Protein AF-A0AAP9HDN8-F1 (afdb_monomer_lite)

InterPro domains:
  IPR001387 Cro/C1-type, helix-turn-helix domain [PF01381] (7-43)
  IPR001387 Cro/C1-type, helix-turn-helix domain [PS50943] (6-62)
  IPR001387 Cro/C1-type, helix-turn-helix domain [cd00093] (4-53)
  IPR010982 Lambda repressor-like, DNA-binding domain superfamily [G3DSA:1.10.260.40] (1-57)
  IPR010982 Lambda repressor-like, DNA-binding domain superfamily [SSF47413] (3-55)

Structure (mmCIF, N/CA/C/O backbone):
data_AF-A0AAP9HDN8-F1
#
_entry.id   AF-A0AAP9HDN8-F1
#
loop_
_atom_site.group_PDB
_atom_site.id
_atom_site.type_symbol
_atom_site.label_atom_id
_atom_site.label_alt_id
_atom_site.label_comp_id
_atom_site.label_asym_id
_atom_site.label_entity_id
_atom_site.label_seq_id
_atom_site.pdbx_PDB_ins_code
_atom_site.Cartn_x
_atom_site.Cartn_y
_atom_site.Cartn_z
_atom_site.occupancy
_atom_site.B_iso_or_equiv
_atom_site.auth_seq_id
_atom_site.auth_comp_id
_atom_site.auth_asym_id
_atom_site.auth_atom_id
_atom_site.pdbx_PDB_model_num
ATOM 1 N N . MET A 1 1 ? 13.818 9.094 7.759 1.00 50.31 1 MET A N 1
ATOM 2 C CA . MET A 1 1 ? 12.875 8.782 6.655 1.00 50.31 1 MET A CA 1
ATOM 3 C C . MET A 1 1 ? 11.618 8.141 7.240 1.00 50.31 1 MET A C 1
ATOM 5 O O . MET A 1 1 ? 11.747 7.115 7.892 1.00 50.31 1 MET A O 1
ATOM 9 N N . LYS A 1 2 ? 10.421 8.723 7.042 1.00 64.81 2 LYS A N 1
ATOM 10 C CA . LYS A 1 2 ? 9.139 8.127 7.486 1.00 64.81 2 LYS A CA 1
ATOM 11 C C . LYS A 1 2 ? 8.910 6.826 6.702 1.00 64.81 2 LYS A C 1
ATOM 13 O O . LYS A 1 2 ? 8.735 6.889 5.480 1.00 64.81 2 LYS A O 1
ATOM 18 N N . ILE A 1 3 ? 8.956 5.678 7.383 1.00 70.75 3 ILE A N 1
ATOM 19 C CA . ILE A 1 3 ? 8.730 4.346 6.796 1.00 70.75 3 ILE A CA 1
ATOM 20 C C . ILE A 1 3 ? 7.357 4.324 6.105 1.00 70.75 3 ILE A C 1
ATOM 22 O O . ILE A 1 3 ? 6.398 4.931 6.580 1.00 70.75 3 ILE A O 1
ATOM 26 N N . ASN A 1 4 ? 7.274 3.686 4.937 1.00 88.19 4 ASN A N 1
ATOM 27 C CA . ASN A 1 4 ? 6.004 3.454 4.255 1.00 88.19 4 ASN A CA 1
ATOM 28 C C . ASN A 1 4 ? 5.231 2.349 4.999 1.00 88.19 4 ASN A C 1
ATOM 30 O O . ASN A 1 4 ? 5.754 1.246 5.151 1.00 88.19 4 ASN A O 1
ATOM 34 N N . LYS A 1 5 ? 3.997 2.613 5.445 1.00 94.81 5 LYS A N 1
ATOM 35 C CA . LYS A 1 5 ? 3.203 1.633 6.201 1.00 94.81 5 LYS A CA 1
ATOM 36 C C . LYS A 1 5 ? 2.874 0.383 5.380 1.00 94.81 5 LYS A C 1
ATOM 38 O O . LYS A 1 5 ? 2.941 -0.715 5.918 1.00 94.81 5 LYS A O 1
ATOM 43 N N . VAL A 1 6 ? 2.668 0.518 4.065 1.00 96.69 6 VAL A N 1
ATOM 44 C CA . VAL A 1 6 ? 2.534 -0.624 3.136 1.00 96.69 6 VAL A CA 1
ATOM 45 C C . VAL A 1 6 ? 3.770 -1.523 3.192 1.00 96.69 6 VAL A C 1
ATOM 47 O O . VAL A 1 6 ? 3.648 -2.743 3.276 1.00 96.69 6 VAL A O 1
ATOM 50 N N . GLN A 1 7 ? 4.965 -0.926 3.198 1.00 96.56 7 GLN A N 1
ATOM 51 C CA . GLN A 1 7 ? 6.218 -1.675 3.297 1.00 96.56 7 GLN A CA 1
ATOM 52 C C . GLN A 1 7 ? 6.347 -2.364 4.659 1.00 96.56 7 GLN A C 1
ATOM 54 O O . GLN A 1 7 ? 6.737 -3.530 4.708 1.00 96.56 7 GLN A O 1
ATOM 59 N N . ALA A 1 8 ? 6.005 -1.665 5.745 1.00 95.56 8 ALA A N 1
ATOM 60 C CA . ALA A 1 8 ? 6.011 -2.238 7.087 1.00 95.56 8 ALA A CA 1
ATOM 61 C C . ALA A 1 8 ? 5.071 -3.449 7.163 1.00 95.56 8 ALA A C 1
ATOM 63 O O . ALA A 1 8 ? 5.496 -4.527 7.559 1.00 95.56 8 ALA A O 1
ATOM 64 N N . TYR A 1 9 ? 3.838 -3.315 6.675 1.00 97.19 9 TYR A N 1
ATOM 65 C CA . TYR A 1 9 ? 2.842 -4.388 6.685 1.00 97.19 9 TYR A CA 1
ATOM 66 C C . TYR A 1 9 ? 3.265 -5.575 5.834 1.00 97.19 9 TYR A C 1
ATOM 68 O O . TYR A 1 9 ? 3.194 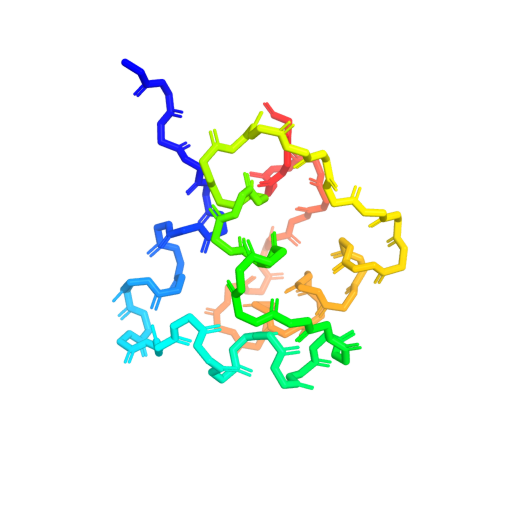-6.717 6.287 1.00 97.19 9 TYR A O 1
ATOM 76 N N . ARG A 1 10 ? 3.799 -5.322 4.636 1.00 97.25 10 ARG A N 1
ATOM 77 C CA . ARG A 1 10 ? 4.370 -6.372 3.793 1.00 97.25 10 ARG A CA 1
ATOM 78 C C . ARG A 1 10 ? 5.465 -7.148 4.535 1.00 97.25 10 ARG A C 1
ATOM 80 O O . ARG A 1 10 ? 5.487 -8.375 4.471 1.00 97.25 10 ARG A O 1
ATOM 87 N N . GLN A 1 11 ? 6.374 -6.453 5.219 1.00 97.12 11 GLN A N 1
ATOM 88 C CA . GLN A 1 11 ? 7.463 -7.080 5.973 1.00 97.12 11 GLN A CA 1
ATOM 89 C C . GLN A 1 11 ? 6.951 -7.860 7.191 1.00 97.12 11 GLN A C 1
ATOM 91 O O . GLN A 1 11 ? 7.381 -8.995 7.388 1.00 97.12 11 GLN A O 1
ATOM 96 N N . THR A 1 12 ? 6.001 -7.307 7.950 1.00 96.94 12 THR A N 1
ATOM 97 C CA . THR A 1 12 ? 5.342 -7.984 9.079 1.00 96.94 12 THR A CA 1
ATOM 98 C C . THR A 1 12 ? 4.689 -9.292 8.640 1.00 96.94 12 THR A C 1
ATOM 100 O O . THR A 1 12 ? 4.844 -10.312 9.304 1.00 96.94 12 THR A O 1
ATOM 103 N N . LEU A 1 13 ? 4.034 -9.291 7.478 1.00 97.81 13 LEU A N 1
ATOM 104 C CA . LEU A 1 13 ? 3.402 -10.474 6.888 1.00 97.81 13 LEU A CA 1
ATOM 105 C C . LEU A 1 13 ? 4.387 -11.381 6.123 1.00 97.81 13 LEU A C 1
ATOM 107 O O . LEU A 1 13 ? 3.968 -12.357 5.507 1.00 97.81 13 LEU A O 1
ATOM 111 N N . ARG A 1 14 ? 5.694 -11.071 6.134 1.00 97.94 14 ARG A N 1
ATOM 112 C CA . ARG A 1 14 ? 6.763 -11.807 5.426 1.00 97.94 14 ARG A CA 1
ATOM 113 C C . ARG A 1 14 ? 6.518 -11.977 3.920 1.00 97.94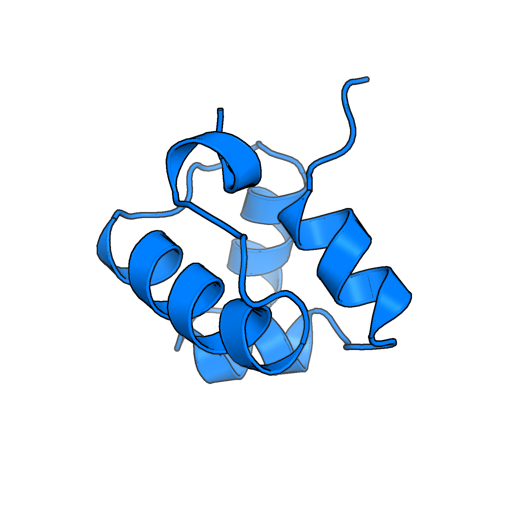 14 ARG A C 1
ATOM 115 O O . ARG A 1 14 ? 6.987 -12.932 3.301 1.00 97.94 14 ARG A O 1
ATOM 122 N N . LEU A 1 15 ? 5.827 -11.018 3.311 1.00 97.94 15 LEU A N 1
ATOM 123 C CA . LEU A 1 15 ? 5.497 -11.026 1.890 1.00 97.94 15 LEU A CA 1
ATOM 124 C C . LEU A 1 15 ? 6.661 -10.480 1.054 1.00 97.94 15 LEU A C 1
ATOM 126 O O . LEU A 1 15 ? 7.298 -9.466 1.378 1.00 97.94 15 LEU A O 1
ATOM 130 N N . LYS A 1 16 ? 6.928 -11.128 -0.079 1.00 98.19 16 LYS A N 1
ATOM 131 C CA . LYS A 1 16 ? 7.912 -10.660 -1.063 1.00 98.19 16 LYS A CA 1
ATOM 132 C C . LYS A 1 16 ? 7.326 -9.518 -1.893 1.00 98.19 16 LYS A C 1
ATOM 134 O O . LYS A 1 16 ? 6.135 -9.492 -2.186 1.00 98.19 16 LYS A O 1
ATOM 139 N N . GLN A 1 17 ? 8.184 -8.606 -2.360 1.00 98.12 17 GLN A N 1
ATOM 140 C CA . GLN A 1 17 ? 7.769 -7.534 -3.278 1.00 98.12 17 GLN A CA 1
ATOM 141 C C . GLN A 1 17 ? 7.116 -8.080 -4.558 1.00 98.12 17 GLN A C 1
ATOM 143 O O . GLN A 1 17 ? 6.169 -7.480 -5.050 1.00 98.12 17 GLN A O 1
ATOM 148 N N . ARG A 1 18 ? 7.580 -9.235 -5.063 1.00 98.56 18 ARG A N 1
ATOM 149 C CA . ARG A 1 18 ? 6.980 -9.911 -6.225 1.00 98.56 18 ARG A CA 1
ATOM 150 C C . ARG A 1 18 ? 5.514 -10.284 -5.983 1.00 98.56 18 ARG A C 1
ATOM 152 O O . ARG A 1 18 ? 4.690 -9.923 -6.799 1.00 98.56 18 ARG A O 1
ATOM 159 N N . GLN A 1 19 ? 5.175 -10.872 -4.832 1.00 98.56 19 GLN A N 1
ATOM 160 C CA . GLN A 1 19 ? 3.788 -11.257 -4.523 1.00 98.56 19 GLN A CA 1
ATOM 161 C C . GLN A 1 19 ? 2.839 -10.051 -4.520 1.00 98.56 19 GLN A C 1
ATOM 163 O O . GLN A 1 19 ? 1.728 -10.122 -5.035 1.00 98.56 19 GLN A O 1
ATOM 168 N N . MET A 1 20 ? 3.292 -8.921 -3.970 1.00 98.38 20 MET A N 1
ATOM 169 C CA . MET A 1 20 ? 2.503 -7.688 -3.974 1.00 98.38 20 MET A CA 1
ATOM 170 C C . MET A 1 20 ? 2.373 -7.098 -5.380 1.00 98.38 20 MET A C 1
ATOM 172 O O . MET A 1 20 ? 1.316 -6.586 -5.736 1.00 98.38 20 MET A O 1
ATOM 176 N N . ALA A 1 21 ? 3.438 -7.175 -6.180 1.00 98.50 21 ALA A N 1
ATOM 177 C CA . ALA A 1 21 ? 3.429 -6.724 -7.565 1.00 98.50 21 ALA A CA 1
ATOM 178 C C . ALA A 1 21 ? 2.456 -7.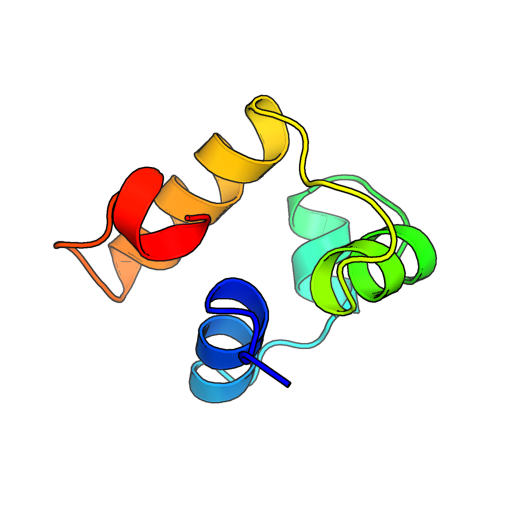557 -8.418 1.00 98.50 21 ALA A C 1
ATOM 180 O O . ALA A 1 21 ? 1.644 -6.979 -9.136 1.00 98.50 21 ALA A O 1
ATOM 181 N N . ASP A 1 22 ? 2.472 -8.882 -8.253 1.00 98.62 22 ASP A N 1
ATOM 182 C CA . ASP A 1 22 ? 1.571 -9.815 -8.933 1.00 98.62 22 ASP A CA 1
ATOM 183 C C . ASP A 1 22 ? 0.103 -9.537 -8.553 1.00 98.62 22 ASP A C 1
ATOM 185 O O . ASP A 1 22 ? -0.750 -9.410 -9.428 1.00 98.62 22 ASP A O 1
ATOM 189 N N . MET A 1 23 ? -0.193 -9.323 -7.261 1.00 98.19 23 MET A N 1
ATOM 190 C CA . MET A 1 23 ? -1.539 -8.961 -6.775 1.00 98.19 23 MET A CA 1
ATOM 191 C C . MET A 1 23 ? -2.056 -7.633 -7.361 1.00 98.19 23 MET A C 1
ATOM 193 O O . MET A 1 23 ? -3.250 -7.470 -7.652 1.00 98.19 23 MET A O 1
ATOM 197 N N . LEU A 1 24 ? -1.151 -6.679 -7.567 1.00 98.19 24 LEU A N 1
ATOM 198 C CA . LEU A 1 24 ? -1.464 -5.382 -8.159 1.00 98.19 24 LEU A CA 1
ATOM 199 C C . LEU A 1 24 ? -1.454 -5.394 -9.694 1.00 98.19 24 LEU A C 1
ATOM 201 O O . LEU A 1 24 ? -1.953 -4.441 -10.288 1.00 98.19 24 LEU A O 1
ATOM 205 N N . GLY A 1 25 ? -0.948 -6.452 -10.333 1.00 98.19 25 GLY A N 1
ATOM 206 C CA . GLY A 1 25 ? -0.806 -6.532 -11.789 1.00 98.19 25 GLY A CA 1
ATOM 207 C C . GLY A 1 25 ? 0.258 -5.581 -12.347 1.00 98.19 25 GLY A C 1
ATOM 208 O O . GLY A 1 25 ? 0.104 -5.060 -13.448 1.00 98.19 25 GLY A O 1
ATOM 209 N N . ILE A 1 26 ? 1.323 -5.313 -11.585 1.00 98.44 26 ILE A N 1
ATOM 210 C CA . ILE A 1 26 ? 2.422 -4.412 -11.970 1.00 98.44 26 ILE A CA 1
ATOM 211 C C . ILE A 1 26 ? 3.773 -5.125 -11.900 1.00 98.44 26 ILE A C 1
ATOM 213 O O . ILE A 1 26 ? 3.922 -6.165 -11.267 1.00 98.44 26 ILE A O 1
ATOM 217 N N . SER A 1 27 ? 4.809 -4.540 -12.504 1.00 98.50 27 SER A N 1
ATOM 218 C CA . SER A 1 27 ? 6.164 -5.084 -12.372 1.00 98.50 27 SER A CA 1
ATOM 219 C C . SER A 1 27 ? 6.712 -4.933 -10.946 1.00 98.50 27 SER A C 1
ATOM 221 O O . SER A 1 27 ? 6.450 -3.947 -10.249 1.00 98.50 27 SER A O 1
ATOM 223 N N . VAL A 1 28 ? 7.571 -5.868 -10.525 1.00 98.50 28 VAL A N 1
ATOM 224 C CA . VAL A 1 28 ? 8.254 -5.797 -9.217 1.00 98.50 28 VAL A CA 1
ATOM 225 C C . VAL A 1 28 ? 9.089 -4.519 -9.063 1.00 98.50 28 VAL A C 1
ATOM 227 O O . VAL A 1 28 ? 9.185 -3.958 -7.972 1.00 98.50 28 VAL A O 1
ATOM 230 N N . VAL A 1 29 ? 9.646 -4.008 -10.166 1.00 98.38 29 VAL A N 1
ATOM 231 C CA . VAL A 1 29 ? 10.408 -2.752 -10.192 1.00 98.38 29 VAL A CA 1
ATOM 232 C C . VAL A 1 29 ? 9.496 -1.563 -9.895 1.00 98.38 29 VAL A C 1
ATOM 234 O O . VAL A 1 29 ? 9.866 -0.701 -9.094 1.00 98.38 29 VAL A O 1
ATOM 237 N N . MET A 1 30 ? 8.302 -1.525 -10.496 1.00 98.31 30 MET A N 1
ATOM 238 C CA . MET A 1 30 ? 7.297 -0.494 -10.232 1.00 98.31 30 MET A CA 1
ATOM 239 C C . MET A 1 30 ? 6.845 -0.540 -8.770 1.00 98.31 30 MET A C 1
ATOM 241 O O . MET A 1 30 ? 6.894 0.481 -8.086 1.00 98.31 30 MET A O 1
ATOM 245 N N . TYR A 1 31 ? 6.510 -1.724 -8.251 1.00 98.38 31 TYR A N 1
ATOM 246 C CA . TYR A 1 31 ? 6.149 -1.890 -6.841 1.00 98.38 31 TYR A CA 1
ATOM 247 C C . TYR A 1 31 ? 7.269 -1.417 -5.897 1.00 98.38 31 TYR A C 1
ATOM 249 O O . TYR A 1 31 ? 7.033 -0.640 -4.972 1.00 98.38 31 TYR A O 1
ATOM 257 N N . SER A 1 32 ? 8.519 -1.801 -6.174 1.00 97.31 32 SER A N 1
ATOM 258 C CA . SER A 1 32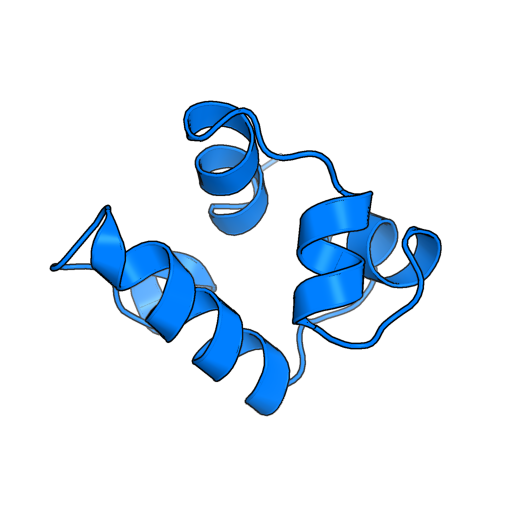 ? 9.690 -1.373 -5.399 1.00 97.31 32 SER A CA 1
ATOM 259 C C . SER A 1 32 ? 9.864 0.152 -5.393 1.00 97.31 32 SER A C 1
ATOM 261 O O . SER A 1 32 ? 10.179 0.734 -4.352 1.00 97.31 32 SER A O 1
ATOM 263 N N . LYS A 1 33 ? 9.641 0.830 -6.530 1.00 97.12 33 LYS A N 1
ATOM 264 C CA . LYS A 1 33 ? 9.656 2.303 -6.608 1.00 97.12 33 LYS A CA 1
ATOM 265 C C . LYS A 1 33 ? 8.546 2.922 -5.752 1.00 97.12 33 LYS A C 1
ATOM 267 O O . LYS A 1 33 ? 8.813 3.919 -5.076 1.00 97.12 33 LYS A O 1
ATOM 272 N N . LYS A 1 34 ? 7.353 2.316 -5.724 1.00 96.69 34 LYS A N 1
ATOM 273 C CA . LYS A 1 34 ? 6.225 2.764 -4.892 1.00 96.69 34 LYS A CA 1
ATOM 274 C C . LYS A 1 34 ? 6.499 2.622 -3.395 1.00 96.69 34 LYS A C 1
ATOM 276 O O . LYS A 1 34 ? 6.299 3.582 -2.652 1.00 96.69 34 LYS A O 1
ATOM 281 N N . GLU A 1 35 ? 7.064 1.501 -2.942 1.00 95.62 35 GLU A N 1
ATOM 282 C CA . GLU A 1 35 ? 7.468 1.350 -1.530 1.00 95.62 35 GLU A CA 1
ATOM 283 C C . GLU A 1 35 ? 8.488 2.413 -1.111 1.00 95.62 35 GLU A C 1
ATOM 285 O O . GLU A 1 35 ? 8.340 3.038 -0.061 1.00 95.62 35 GLU A O 1
ATOM 290 N N . ARG A 1 36 ? 9.459 2.692 -1.989 1.00 93.62 36 ARG A N 1
ATOM 291 C CA . ARG A 1 36 ? 10.482 3.735 -1.811 1.00 93.62 36 ARG A CA 1
ATOM 292 C C . ARG A 1 36 ? 9.963 5.164 -2.020 1.00 93.62 36 ARG A C 1
ATOM 294 O O . ARG A 1 36 ? 10.772 6.091 -2.029 1.00 93.62 36 ARG A O 1
ATOM 301 N N . LYS A 1 37 ? 8.650 5.351 -2.211 1.00 92.44 37 LYS A N 1
ATOM 302 C CA . LYS A 1 37 ? 7.983 6.647 -2.441 1.00 92.44 37 LYS A CA 1
ATOM 303 C C . LYS A 1 37 ? 8.530 7.424 -3.648 1.00 92.44 37 LYS A C 1
ATOM 305 O O . LYS A 1 37 ? 8.387 8.637 -3.722 1.00 92.44 37 LYS A O 1
ATOM 310 N N . LYS A 1 38 ? 9.162 6.737 -4.606 1.00 95.38 38 LYS A N 1
ATOM 311 C CA . LYS A 1 38 ? 9.634 7.336 -5.868 1.00 95.38 38 LYS A CA 1
ATOM 312 C C . LYS A 1 38 ? 8.496 7.540 -6.866 1.00 95.38 38 LYS A C 1
ATOM 314 O O . LYS A 1 38 ? 8.612 8.360 -7.763 1.00 95.38 38 LYS A O 1
ATOM 319 N N . THR A 1 39 ? 7.419 6.780 -6.706 1.00 95.69 39 THR A N 1
ATOM 320 C CA . THR A 1 39 ? 6.186 6.856 -7.495 1.00 95.69 39 THR A CA 1
ATOM 321 C C . THR A 1 39 ? 5.007 6.625 -6.557 1.00 95.69 39 THR A C 1
ATOM 323 O O . THR A 1 39 ? 5.092 5.753 -5.694 1.00 95.69 39 THR A O 1
ATOM 326 N N . ALA A 1 40 ? 3.911 7.364 -6.704 1.00 95.62 40 ALA A N 1
ATOM 327 C CA . ALA A 1 40 ? 2.723 7.153 -5.879 1.00 95.62 40 ALA A CA 1
ATOM 328 C C . ALA A 1 40 ? 1.989 5.852 -6.253 1.00 95.62 40 ALA A C 1
ATOM 330 O O . ALA A 1 40 ? 2.101 5.356 -7.381 1.00 95.62 40 ALA A O 1
ATOM 331 N N . PHE A 1 41 ? 1.226 5.301 -5.307 1.00 97.62 41 PHE A N 1
ATOM 332 C CA . PHE A 1 41 ? 0.190 4.319 -5.620 1.00 97.62 41 PHE A CA 1
ATOM 333 C C . PHE A 1 41 ? -1.005 5.039 -6.258 1.00 9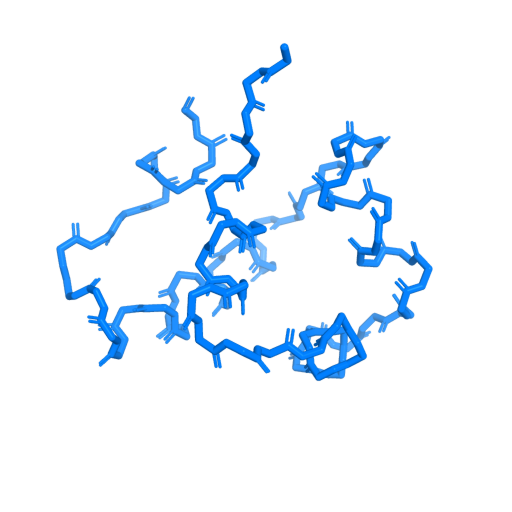7.62 41 PHE A C 1
ATOM 335 O O . PHE A 1 41 ? -1.383 6.120 -5.805 1.00 97.62 41 PHE A O 1
ATOM 342 N N . THR A 1 42 ? -1.577 4.450 -7.303 1.00 97.94 42 THR A N 1
ATOM 343 C CA . THR A 1 42 ? -2.845 4.899 -7.893 1.00 97.94 42 THR A CA 1
ATOM 344 C C . THR A 1 42 ? -3.991 4.587 -6.938 1.00 97.94 42 THR A C 1
ATOM 346 O O . THR A 1 42 ? -3.858 3.720 -6.073 1.00 97.94 42 THR A O 1
ATOM 349 N N . ASP A 1 43 ? -5.137 5.240 -7.096 1.00 98.06 43 ASP A N 1
ATOM 350 C CA . ASP A 1 43 ? -6.266 5.007 -6.189 1.00 98.06 43 ASP A CA 1
ATOM 351 C C . ASP A 1 43 ? -6.792 3.569 -6.273 1.00 98.06 43 ASP A C 1
ATOM 353 O O . ASP A 1 43 ? -7.103 2.964 -5.248 1.00 98.06 43 ASP A O 1
ATOM 357 N N . TYR A 1 44 ? -6.753 2.962 -7.461 1.00 98.06 44 TYR A N 1
ATOM 358 C CA . TYR A 1 44 ? -7.057 1.542 -7.638 1.00 98.06 44 TYR A CA 1
ATOM 359 C C . TYR A 1 44 ? -6.112 0.632 -6.836 1.00 98.06 44 TYR A C 1
ATOM 361 O O . TYR A 1 44 ? -6.559 -0.275 -6.128 1.00 98.06 44 TYR A O 1
ATOM 369 N N . GLU A 1 45 ? -4.800 0.885 -6.895 1.00 98.50 45 GLU A N 1
ATOM 370 C CA . GLU A 1 45 ? -3.817 0.122 -6.117 1.00 98.50 45 GLU A CA 1
ATOM 371 C C . GLU A 1 45 ? -3.995 0.346 -4.609 1.00 98.50 45 GLU A C 1
ATOM 373 O O . GLU A 1 45 ? -3.869 -0.604 -3.837 1.00 98.50 45 GLU A O 1
ATOM 378 N N . LYS A 1 46 ? -4.315 1.576 -4.179 1.00 98.19 46 LYS A N 1
ATOM 379 C CA . LYS A 1 46 ? -4.571 1.890 -2.766 1.00 98.19 46 LYS A CA 1
ATOM 380 C C . LYS A 1 46 ? -5.767 1.109 -2.229 1.00 98.19 46 LYS A C 1
ATOM 382 O O . LYS A 1 46 ? -5.661 0.513 -1.159 1.00 98.19 46 LYS A O 1
ATOM 387 N N . VAL A 1 47 ? -6.874 1.064 -2.974 1.00 98.31 47 VAL A N 1
ATOM 388 C CA . VAL A 1 47 ? -8.073 0.296 -2.596 1.00 98.31 47 VAL A CA 1
ATOM 389 C C . VAL A 1 47 ? -7.761 -1.199 -2.522 1.00 98.31 47 VAL A C 1
ATOM 391 O O . VAL A 1 47 ? -8.110 -1.843 -1.533 1.00 98.31 47 VAL A O 1
ATOM 394 N N . LYS A 1 48 ? -7.041 -1.755 -3.506 1.00 98.38 48 LYS A N 1
ATOM 395 C CA . LYS A 1 48 ? -6.603 -3.162 -3.470 1.00 98.38 48 LYS A CA 1
ATOM 396 C C . LYS A 1 48 ? -5.740 -3.478 -2.251 1.00 98.38 48 LYS A C 1
ATOM 398 O O . LYS A 1 48 ? -6.001 -4.458 -1.557 1.00 98.38 48 LYS A O 1
ATOM 403 N N . LEU A 1 49 ? -4.733 -2.649 -1.979 1.00 98.38 49 LEU A N 1
ATOM 404 C CA . LEU A 1 49 ? -3.848 -2.815 -0.824 1.00 98.38 49 LEU A CA 1
ATOM 405 C C . LEU A 1 49 ? -4.619 -2.729 0.489 1.00 98.38 49 LEU A C 1
ATOM 407 O O . LEU A 1 49 ? -4.406 -3.563 1.366 1.00 98.38 49 LEU A O 1
ATOM 411 N N . LEU A 1 50 ? -5.533 -1.766 0.618 1.00 98.31 50 LEU A N 1
ATOM 412 C CA . LEU A 1 50 ? -6.371 -1.644 1.804 1.00 98.31 50 LEU A CA 1
ATOM 413 C C . LEU A 1 50 ? -7.218 -2.900 2.013 1.00 98.31 50 LEU A C 1
ATOM 415 O O . LEU A 1 50 ? -7.218 -3.457 3.107 1.00 98.31 50 LEU A O 1
ATOM 419 N N . ASN A 1 51 ? -7.908 -3.367 0.972 1.00 98.25 51 ASN A N 1
ATOM 420 C CA . ASN A 1 51 ? -8.752 -4.559 1.055 1.00 98.25 51 ASN A CA 1
ATOM 421 C C . ASN A 1 51 ? -7.945 -5.810 1.417 1.00 98.25 51 ASN A C 1
ATOM 423 O O . ASN A 1 51 ? -8.415 -6.638 2.193 1.00 98.25 51 ASN A O 1
ATOM 427 N N . TYR A 1 52 ? -6.721 -5.929 0.900 1.00 98.25 52 TYR A N 1
ATOM 428 C CA . TYR A 1 52 ? -5.809 -7.005 1.270 1.00 98.25 52 TYR A CA 1
ATOM 429 C C . TYR A 1 52 ? -5.392 -6.911 2.745 1.00 98.25 52 TYR A C 1
ATOM 431 O O . TYR A 1 52 ? -5.548 -7.865 3.503 1.00 98.25 52 TYR A O 1
ATOM 439 N N . PHE A 1 53 ? -4.902 -5.751 3.191 1.00 97.94 53 PHE A N 1
ATOM 440 C CA . PHE A 1 53 ? -4.399 -5.600 4.557 1.00 97.94 53 PHE A CA 1
ATOM 441 C C . PHE A 1 53 ? -5.494 -5.627 5.619 1.00 97.94 53 PHE A C 1
ATOM 443 O O . PHE A 1 53 ? -5.220 -6.074 6.730 1.00 97.94 53 PHE A O 1
ATOM 450 N N . LYS A 1 54 ? -6.731 -5.235 5.298 1.00 97.88 54 LYS A N 1
ATOM 451 C CA . LYS A 1 54 ? -7.876 -5.327 6.218 1.00 97.88 54 LYS A CA 1
ATOM 452 C C . LYS A 1 54 ? -8.166 -6.746 6.703 1.00 97.88 54 LYS A C 1
ATOM 454 O O . LYS A 1 54 ? -8.729 -6.897 7.781 1.00 97.88 54 LYS A O 1
ATOM 459 N N . GLN A 1 55 ? -7.742 -7.770 5.962 1.00 97.50 55 GLN A N 1
ATOM 460 C CA . GLN A 1 55 ? -7.852 -9.170 6.390 1.00 97.50 55 GLN A CA 1
ATOM 461 C C . GLN A 1 55 ? -7.004 -9.465 7.639 1.00 97.50 55 GLN A C 1
ATOM 463 O O . GLN A 1 55 ? -7.332 -10.358 8.410 1.00 97.50 55 GLN A O 1
ATOM 468 N N . TYR A 1 56 ? -5.937 -8.688 7.854 1.00 97.31 56 TYR A N 1
ATOM 469 C CA . TYR A 1 56 ? -5.014 -8.819 8.986 1.00 97.31 56 TYR A CA 1
ATOM 470 C C . TYR A 1 56 ? -5.140 -7.657 9.982 1.00 97.31 56 TYR A C 1
ATOM 472 O O . TYR A 1 56 ? -4.925 -7.833 11.179 1.00 97.31 56 TYR A O 1
ATOM 480 N N . PHE A 1 57 ? -5.505 -6.468 9.495 1.00 96.44 57 PHE A N 1
ATOM 481 C CA . PHE A 1 57 ? -5.613 -5.225 10.257 1.00 96.44 57 PHE A CA 1
ATOM 482 C C . PHE A 1 57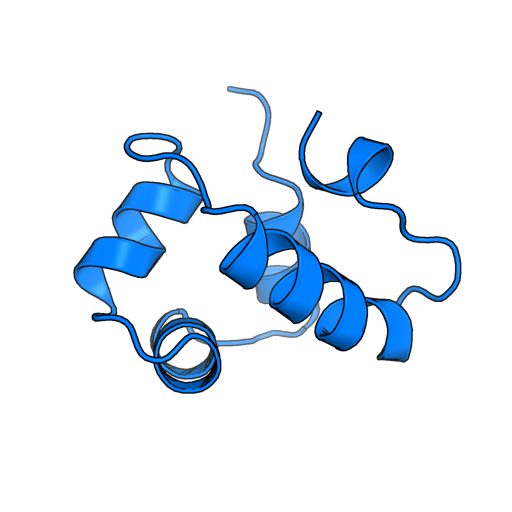 ? -6.992 -4.577 10.019 1.00 96.44 57 PHE A C 1
ATOM 484 O O . PHE A 1 57 ? -7.106 -3.624 9.245 1.00 96.44 57 PHE A O 1
ATOM 491 N N . PRO A 1 58 ? -8.067 -5.058 10.673 1.00 96.44 58 PRO A N 1
ATOM 492 C CA . PRO A 1 58 ? -9.444 -4.679 10.323 1.00 96.44 58 PRO A CA 1
ATOM 493 C C . PRO A 1 58 ? -9.774 -3.186 10.468 1.00 96.44 58 PRO A C 1
ATOM 495 O O . PRO A 1 58 ? -10.684 -2.687 9.811 1.00 96.44 58 PRO A O 1
ATOM 498 N N . LYS A 1 59 ? -9.034 -2.464 11.318 1.00 96.94 59 LYS A N 1
ATOM 499 C CA . LYS A 1 59 ? -9.220 -1.025 11.576 1.00 96.94 59 LYS A CA 1
ATOM 500 C C . LYS A 1 59 ? -8.457 -0.121 10.598 1.00 96.94 59 LYS A C 1
ATOM 502 O O . LYS A 1 59 ? -8.463 1.093 10.772 1.00 96.94 59 LYS A O 1
ATOM 507 N N . GLU A 1 60 ? -7.772 -0.689 9.608 1.00 97.00 60 GLU A N 1
ATOM 508 C CA . GLU A 1 60 ? -6.986 0.088 8.651 1.00 97.00 60 GLU A CA 1
ATOM 509 C C . GLU A 1 60 ? -7.880 0.915 7.710 1.00 97.00 60 GLU A C 1
ATOM 511 O O . GLU A 1 60 ? -8.967 0.486 7.310 1.00 97.00 60 GLU A O 1
ATOM 516 N N . THR A 1 61 ? -7.402 2.097 7.318 1.00 97.62 61 THR A N 1
ATOM 517 C CA . THR A 1 61 ? -8.071 3.026 6.392 1.00 97.62 61 THR A CA 1
ATOM 518 C C . THR A 1 61 ? -7.106 3.501 5.303 1.00 97.62 61 THR A C 1
ATOM 520 O O . THR A 1 61 ? -5.899 3.299 5.417 1.00 97.62 61 THR A O 1
ATOM 523 N N . ILE A 1 62 ? -7.616 4.129 4.235 1.00 96.44 62 ILE A N 1
ATOM 524 C CA . ILE A 1 62 ? -6.753 4.733 3.202 1.00 96.44 62 ILE A CA 1
ATOM 525 C C . ILE A 1 62 ? -5.852 5.800 3.827 1.00 96.44 62 ILE A C 1
ATOM 527 O O . ILE A 1 62 ? -4.645 5.784 3.586 1.00 96.44 62 ILE A O 1
ATOM 531 N N . ASP A 1 63 ? -6.429 6.673 4.655 1.00 95.44 63 ASP A N 1
ATOM 532 C CA . ASP A 1 63 ? -5.706 7.767 5.298 1.00 95.44 63 ASP A CA 1
ATOM 533 C C . ASP A 1 63 ? -4.573 7.229 6.158 1.00 95.44 63 ASP A C 1
ATOM 535 O O . ASP A 1 63 ? -3.410 7.514 5.898 1.00 95.44 63 ASP A O 1
ATOM 539 N N . SER A 1 64 ? -4.882 6.321 7.084 1.00 95.00 64 SER A N 1
ATOM 540 C CA . SER A 1 64 ? -3.872 5.743 7.971 1.00 95.00 64 SER A CA 1
ATOM 541 C C . SER A 1 64 ? -2.812 4.897 7.261 1.00 95.00 64 SER A C 1
ATOM 543 O O . SER A 1 64 ? -1.754 4.665 7.850 1.00 95.00 64 SER A O 1
ATOM 545 N N . LEU A 1 65 ? -3.081 4.404 6.047 1.00 94.69 65 LEU A N 1
ATOM 546 C CA . LEU A 1 65 ? -2.162 3.566 5.275 1.00 94.69 65 LEU A CA 1
ATOM 547 C C . LEU A 1 65 ? -1.237 4.383 4.365 1.00 94.69 65 LEU A C 1
ATOM 549 O O . LEU A 1 65 ? -0.089 3.978 4.148 1.00 94.69 65 LEU A O 1
ATOM 553 N N . PHE A 1 66 ? -1.710 5.518 3.845 1.00 93.38 66 PHE A N 1
ATOM 554 C CA . PHE A 1 66 ? -1.020 6.277 2.799 1.00 93.38 66 PHE A CA 1
ATOM 555 C C . PHE A 1 66 ? -0.649 7.724 3.165 1.00 93.38 66 PHE A C 1
ATOM 557 O O . PHE A 1 66 ? 0.235 8.264 2.493 1.00 93.38 66 PHE A O 1
ATOM 564 N N . PHE A 1 67 ? -1.235 8.327 4.204 1.00 89.88 67 PHE A N 1
ATOM 565 C CA . PHE A 1 67 ? -1.039 9.734 4.589 1.00 89.88 67 PHE A CA 1
ATOM 566 C C . PHE A 1 67 ? -0.518 9.846 6.045 1.00 89.88 67 PHE A C 1
ATOM 568 O O . PHE A 1 67 ? 0.567 10.460 6.262 1.00 89.88 67 PHE A O 1
#

Foldseek 3Di:
DPQQLLVVLCVVVVHDLCVLCVQQVHDSVVSVCCRVVVDDDDPSSLVSSQVVCCVVVVPDDSVNRGD

pLDDT: mean 95.4, std 7.71, range [50.31, 98.62]

Organism: NCBI:txid29391

Radius of gyration: 10.88 Å; chains: 1; bounding box: 22×22×24 Å

Sequence (67 aa):
MKINKVQAYRQTLRLKQRQMADMLGISVVMYSKKERKKTAFTDYEKVKLLNYFKQYFPKETIDSLFF

Secondary structure (DSSP, 8-state):
----HHHHHHHHTT--HHHHHHHHTS-HHHHHHHHTTSSPPPHHHHHHHHHHHTTT-TT--HHHHH-